Protein AF-A0A376NSW6-F1 (afdb_monomer_lite)

Foldseek 3Di:
DVVVVVVVVVVVVVVVCVVVVDPPPPPCPPQPPVVLLVVLLVLVLVLCVLVVVDDPVDSPPVSVVVSVVCVVVSDDPVVSVVSVVVSVVSVVVSVVVVVD

pLDDT: mean 82.24, std 13.42, range [45.47, 95.62]

Sequence (100 aa):
MAVQVIAYEVRMAWLATQENGEQVEHEETPYPLVDDLERFYGHLEQTLLATGFIRENHPGQVMNKLRRLFTRARPESQELNILRGILASIEQQNKGNKAE

Secondary structure (DSSP, 8-state):
-HHHHHHHHHHHHHHHHHHH-------------HHHHHHHHHHHHHHHHHTTSS-TTSHHHHHHHHHHHHHHH---HHHHHHHHHHHHHHHHHHHHHT--

Structure (mmCIF, N/CA/C/O backbone):
data_AF-A0A376NSW6-F1
#
_entry.id   AF-A0A376NSW6-F1
#
loop_
_atom_site.group_PDB
_atom_site.id
_atom_site.type_symbol
_atom_site.label_atom_id
_atom_site.label_alt_id
_atom_site.label_comp_id
_atom_site.label_asym_id
_atom_site.label_entity_id
_atom_site.label_seq_id
_atom_site.pdbx_PDB_ins_code
_atom_site.Cartn_x
_atom_site.Cartn_y
_atom_site.Cartn_z
_atom_site.occupancy
_atom_site.B_iso_or_equiv
_atom_site.auth_seq_id
_atom_site.auth_comp_id
_atom_site.auth_asym_id
_atom_site.auth_atom_id
_atom_site.pdbx_PDB_model_num
ATOM 1 N N . MET A 1 1 ? -1.368 5.781 -31.587 1.00 74.62 1 MET A N 1
ATOM 2 C CA . MET A 1 1 ? -0.241 6.736 -31.699 1.00 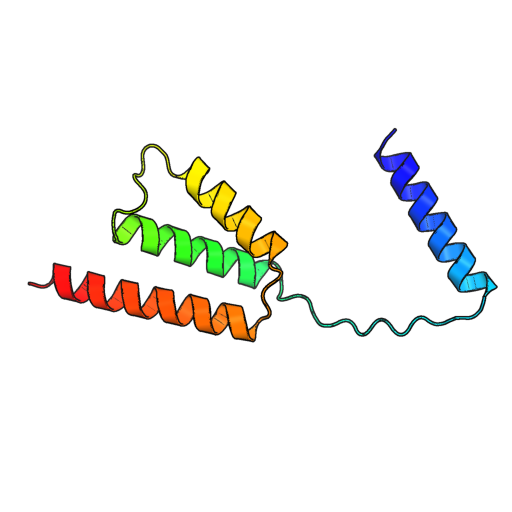74.62 1 MET A CA 1
ATOM 3 C C . MET A 1 1 ? 0.698 6.685 -30.493 1.00 74.62 1 MET A C 1
ATOM 5 O O . MET A 1 1 ? 1.865 6.415 -30.716 1.00 74.62 1 MET A O 1
ATOM 9 N N . ALA A 1 2 ? 0.233 6.838 -29.241 1.00 89.25 2 ALA A N 1
ATOM 10 C CA . ALA A 1 2 ? 1.112 6.825 -28.052 1.00 89.25 2 ALA A CA 1
ATOM 11 C C . ALA A 1 2 ? 2.023 5.582 -27.935 1.00 89.25 2 ALA A C 1
ATOM 13 O O . ALA A 1 2 ? 3.215 5.715 -27.688 1.00 89.25 2 ALA A O 1
ATOM 14 N N . VAL A 1 3 ? 1.485 4.385 -28.199 1.00 92.31 3 VAL A N 1
ATOM 15 C CA . VAL A 1 3 ? 2.257 3.127 -28.157 1.00 92.31 3 VAL A CA 1
ATOM 16 C C . VAL A 1 3 ? 3.395 3.110 -29.184 1.00 92.31 3 VAL A C 1
ATOM 18 O O . VAL A 1 3 ? 4.498 2.691 -28.863 1.00 92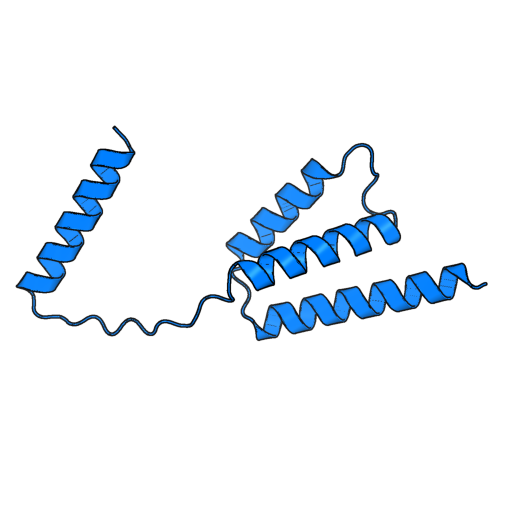.31 3 VAL A O 1
ATOM 21 N N . GLN A 1 4 ? 3.149 3.598 -30.404 1.00 93.62 4 GLN A N 1
ATOM 22 C CA . GLN A 1 4 ? 4.149 3.617 -31.477 1.00 93.62 4 GLN A CA 1
ATOM 23 C C . GLN A 1 4 ? 5.291 4.588 -31.169 1.00 93.62 4 GLN A C 1
ATOM 25 O O . GLN A 1 4 ? 6.443 4.261 -31.426 1.00 93.62 4 GLN A O 1
ATOM 30 N N . VAL A 1 5 ? 4.972 5.755 -30.601 1.00 94.81 5 VAL A N 1
ATOM 31 C CA . VAL A 1 5 ? 5.981 6.741 -30.189 1.00 94.81 5 VAL A CA 1
ATOM 32 C C . VAL A 1 5 ? 6.866 6.151 -29.094 1.00 94.81 5 VAL A C 1
ATOM 34 O O . VAL A 1 5 ? 8.081 6.151 -29.239 1.00 94.81 5 VAL A O 1
ATOM 37 N N . ILE A 1 6 ? 6.271 5.548 -28.059 1.00 92.88 6 ILE A N 1
ATOM 38 C CA . ILE A 1 6 ? 7.042 4.900 -26.987 1.00 92.88 6 ILE A CA 1
ATOM 39 C C . ILE A 1 6 ? 7.908 3.759 -27.543 1.00 92.88 6 ILE A C 1
ATOM 41 O O . ILE A 1 6 ? 9.089 3.681 -27.225 1.00 92.88 6 ILE A O 1
ATOM 45 N N . ALA A 1 7 ? 7.356 2.901 -28.406 1.00 94.62 7 ALA A N 1
ATOM 46 C CA . ALA A 1 7 ? 8.103 1.791 -28.998 1.00 94.62 7 ALA A CA 1
ATOM 47 C C . ALA A 1 7 ? 9.289 2.265 -29.856 1.00 94.62 7 ALA A C 1
ATOM 49 O O . ALA A 1 7 ? 10.349 1.638 -29.849 1.00 94.62 7 ALA A O 1
ATOM 50 N N . TYR A 1 8 ? 9.118 3.370 -30.584 1.00 95.62 8 TYR A N 1
ATOM 51 C CA . TYR A 1 8 ? 10.174 3.964 -31.393 1.00 95.62 8 TYR A CA 1
ATOM 52 C C . TYR A 1 8 ? 11.303 4.537 -30.528 1.00 95.62 8 TYR A C 1
ATOM 54 O O . TYR A 1 8 ? 12.458 4.185 -30.750 1.00 95.62 8 TYR A O 1
ATOM 62 N N . GLU A 1 9 ? 10.980 5.340 -29.511 1.00 93.31 9 GLU A N 1
ATOM 63 C CA . GLU A 1 9 ? 11.975 5.928 -28.599 1.00 93.31 9 GLU A CA 1
ATOM 64 C C . GLU A 1 9 ? 12.785 4.844 -27.870 1.00 93.31 9 GLU A C 1
ATOM 66 O O . GLU A 1 9 ? 14.013 4.905 -27.825 1.00 93.31 9 GLU A O 1
ATOM 71 N N . VAL A 1 10 ? 12.116 3.789 -27.381 1.00 92.00 10 VAL A N 1
ATOM 72 C CA . VAL A 1 10 ? 12.782 2.642 -26.735 1.00 92.00 10 VAL A CA 1
ATOM 73 C C . VAL A 1 10 ? 13.745 1.942 -27.698 1.00 92.00 10 VAL A C 1
ATOM 75 O O . VAL A 1 10 ? 14.870 1.616 -27.323 1.00 92.00 10 VAL A O 1
ATOM 78 N N . ARG A 1 11 ? 13.334 1.728 -28.955 1.00 92.50 11 ARG A N 1
ATOM 79 C CA . ARG A 1 11 ? 14.189 1.110 -29.977 1.00 92.50 11 ARG A CA 1
ATOM 80 C C . ARG A 1 11 ? 15.406 1.975 -30.300 1.00 92.50 11 ARG A C 1
ATOM 82 O O . ARG A 1 11 ? 16.500 1.436 -30.433 1.00 92.50 11 ARG A O 1
ATOM 89 N N . MET A 1 12 ? 15.220 3.283 -30.454 1.00 92.69 12 MET A N 1
ATOM 90 C CA . MET A 1 12 ? 16.314 4.205 -30.768 1.00 92.69 12 MET A CA 1
ATOM 91 C C . MET A 1 12 ? 17.329 4.282 -29.625 1.00 92.69 12 MET A C 1
ATOM 93 O O . MET A 1 12 ? 18.528 4.230 -29.888 1.00 92.69 12 MET A O 1
ATOM 97 N N . ALA A 1 13 ? 16.865 4.310 -28.370 1.00 87.94 13 ALA A N 1
ATOM 98 C CA . ALA A 1 13 ? 17.736 4.247 -27.197 1.00 87.94 13 ALA A CA 1
ATOM 99 C C . ALA A 1 13 ? 18.562 2.950 -27.167 1.00 87.94 13 ALA A C 1
ATOM 101 O O . ALA A 1 13 ? 19.774 3.000 -26.983 1.00 87.94 13 ALA A O 1
ATOM 102 N N . TRP A 1 14 ? 17.930 1.800 -27.430 1.00 87.06 14 TRP A N 1
ATOM 103 C CA . TRP A 1 14 ? 18.623 0.508 -27.481 1.00 87.06 14 TRP A CA 1
ATOM 104 C C . TRP A 1 14 ? 19.694 0.442 -28.581 1.00 87.06 14 TRP A C 1
ATOM 106 O O . TRP A 1 14 ? 20.783 -0.083 -28.355 1.00 87.06 14 TRP A O 1
ATOM 116 N N . LEU A 1 15 ? 19.409 0.991 -29.768 1.00 89.50 15 LEU A N 1
ATOM 117 C CA . LEU A 1 15 ? 20.386 1.060 -30.860 1.00 89.50 15 LEU A CA 1
ATOM 118 C C . LEU A 1 15 ? 21.589 1.941 -30.493 1.00 89.50 15 LEU A C 1
ATOM 120 O O . LEU A 1 15 ? 22.720 1.544 -30.758 1.00 89.50 15 LEU A O 1
ATOM 124 N N . ALA A 1 16 ? 21.363 3.076 -29.826 1.00 87.00 16 ALA A N 1
ATOM 125 C CA . ALA A 1 16 ? 22.435 3.967 -29.381 1.00 87.00 16 ALA A CA 1
ATOM 126 C C . ALA A 1 16 ? 23.374 3.298 -28.357 1.00 87.00 16 ALA A C 1
ATOM 128 O O . ALA A 1 16 ? 24.590 3.472 -28.428 1.00 87.00 16 ALA A O 1
ATOM 129 N N . THR A 1 17 ? 22.835 2.482 -27.441 1.00 81.94 17 THR A N 1
ATOM 130 C CA . THR A 1 17 ? 23.645 1.697 -26.489 1.00 81.94 17 THR A CA 1
ATOM 131 C C . THR A 1 17 ? 24.520 0.659 -27.200 1.00 81.94 17 THR A C 1
ATOM 133 O O . THR A 1 17 ? 25.658 0.431 -26.797 1.00 81.94 17 THR A O 1
ATOM 136 N N . GLN A 1 18 ? 24.023 0.052 -28.286 1.00 80.88 18 GLN A N 1
ATOM 137 C CA . GLN A 1 18 ? 24.798 -0.909 -29.080 1.00 80.88 18 GLN A CA 1
ATOM 138 C C . GLN A 1 18 ? 25.911 -0.253 -29.909 1.00 80.88 18 GLN A C 1
ATOM 140 O O . GLN A 1 18 ? 26.975 -0.849 -30.059 1.00 80.88 18 GLN A O 1
ATOM 145 N N . GLU A 1 19 ? 25.694 0.956 -30.434 1.00 77.69 19 GLU A N 1
ATOM 146 C CA . GLU A 1 19 ? 26.709 1.685 -31.210 1.00 77.69 19 GLU A CA 1
ATOM 147 C C . GLU A 1 19 ? 27.846 2.239 -30.338 1.00 77.69 19 GLU A C 1
ATOM 149 O O . GLU A 1 19 ? 29.000 2.227 -30.766 1.00 77.69 19 GLU A O 1
ATOM 154 N N . ASN A 1 20 ? 27.552 2.668 -29.106 1.00 72.81 20 ASN A N 1
ATOM 155 C CA . ASN A 1 20 ? 28.555 3.234 -28.196 1.00 72.81 20 ASN A CA 1
ATOM 156 C C . ASN A 1 20 ? 29.362 2.186 -27.409 1.00 72.81 20 ASN A C 1
ATOM 158 O O . ASN A 1 20 ? 30.326 2.548 -26.739 1.00 72.81 20 ASN A O 1
ATOM 162 N N . GLY A 1 21 ? 28.996 0.898 -27.461 1.00 64.38 21 GLY A N 1
ATOM 163 C CA . GLY A 1 21 ? 29.697 -0.170 -26.731 1.00 64.38 21 GLY A CA 1
ATOM 164 C C . GLY A 1 21 ? 29.619 -0.063 -25.200 1.00 64.38 21 GLY A C 1
ATOM 165 O O . GLY A 1 21 ? 30.275 -0.832 -24.498 1.00 64.38 21 GLY A O 1
ATOM 166 N N . GLU A 1 22 ? 28.822 0.867 -24.672 1.00 60.78 22 GLU A N 1
ATOM 167 C CA . GLU A 1 22 ? 28.590 1.046 -23.242 1.00 60.78 22 GLU A CA 1
ATOM 168 C C . GLU A 1 22 ? 27.609 -0.026 -22.760 1.00 60.78 22 GLU A C 1
ATOM 170 O O . GLU A 1 22 ? 26.390 0.106 -22.876 1.00 60.78 22 GLU A O 1
ATOM 175 N N . GLN A 1 23 ? 28.141 -1.115 -22.206 1.00 58.38 23 GLN A N 1
ATOM 176 C CA . GLN A 1 23 ? 27.344 -2.002 -21.367 1.00 58.38 23 GLN A CA 1
ATOM 177 C C . GLN A 1 23 ? 27.009 -1.237 -20.087 1.00 58.38 23 GLN A C 1
ATOM 179 O O . GLN A 1 23 ? 27.818 -1.158 -19.167 1.00 58.38 23 GLN A O 1
ATOM 184 N N . VAL A 1 24 ? 25.828 -0.622 -20.050 1.00 59.97 24 VAL A N 1
ATOM 185 C CA . VAL A 1 24 ? 25.286 -0.065 -18.812 1.00 59.97 24 VAL A CA 1
ATOM 186 C C . VAL A 1 24 ? 25.038 -1.254 -17.886 1.00 59.97 24 VAL A C 1
ATOM 188 O O . VAL A 1 24 ? 24.082 -2.005 -18.083 1.00 59.97 24 VAL A O 1
ATOM 191 N N . GLU A 1 25 ? 25.925 -1.467 -16.913 1.00 54.25 25 GLU A N 1
ATOM 192 C CA . GLU A 1 25 ? 25.656 -2.345 -15.776 1.00 54.25 25 GLU A CA 1
ATOM 193 C C . GLU A 1 25 ? 24.479 -1.735 -15.015 1.00 54.25 25 GLU A C 1
ATOM 195 O O . GLU A 1 25 ? 24.619 -0.854 -14.169 1.00 54.25 25 GLU A O 1
ATOM 200 N N . HIS A 1 26 ? 23.274 -2.158 -15.381 1.00 57.06 26 HIS A N 1
ATOM 201 C CA . HIS A 1 26 ? 22.115 -1.942 -14.549 1.00 57.06 26 HIS A CA 1
ATOM 202 C C . HIS A 1 26 ? 22.330 -2.798 -13.303 1.00 57.06 26 HIS A C 1
ATOM 204 O O . HIS A 1 26 ? 22.163 -4.016 -13.352 1.00 57.06 26 HIS A O 1
ATOM 210 N N . GLU A 1 27 ? 22.694 -2.171 -12.183 1.00 49.97 27 GLU A N 1
ATOM 211 C CA . GLU A 1 27 ? 22.362 -2.735 -10.880 1.00 49.97 27 GLU A CA 1
ATOM 212 C C . GLU A 1 27 ? 20.838 -2.872 -10.856 1.00 49.97 27 GLU A C 1
ATOM 214 O O . GLU A 1 27 ? 20.096 -1.932 -10.553 1.00 49.97 27 GLU A O 1
ATOM 219 N N . GLU A 1 28 ? 20.359 -4.049 -11.258 1.00 49.62 28 GLU A N 1
ATOM 220 C CA . GLU A 1 28 ? 19.011 -4.511 -10.989 1.00 49.62 28 GLU A CA 1
ATOM 221 C C . GLU A 1 28 ? 18.907 -4.647 -9.474 1.00 49.62 28 GLU A C 1
ATOM 223 O O . GLU A 1 28 ? 19.007 -5.733 -8.913 1.00 49.62 28 GLU A O 1
ATOM 228 N N . THR A 1 29 ? 18.741 -3.523 -8.779 1.00 51.91 29 THR A N 1
ATOM 229 C CA . THR A 1 29 ? 18.122 -3.550 -7.463 1.00 51.91 29 THR A CA 1
ATOM 230 C C . THR A 1 29 ? 16.765 -4.202 -7.698 1.00 51.91 29 THR A C 1
ATOM 232 O O . THR A 1 29 ? 15.949 -3.643 -8.441 1.00 51.91 29 THR A O 1
ATOM 235 N N . PRO A 1 30 ? 16.531 -5.425 -7.185 1.00 53.09 30 PRO A N 1
ATOM 236 C CA . PRO A 1 30 ? 15.284 -6.111 -7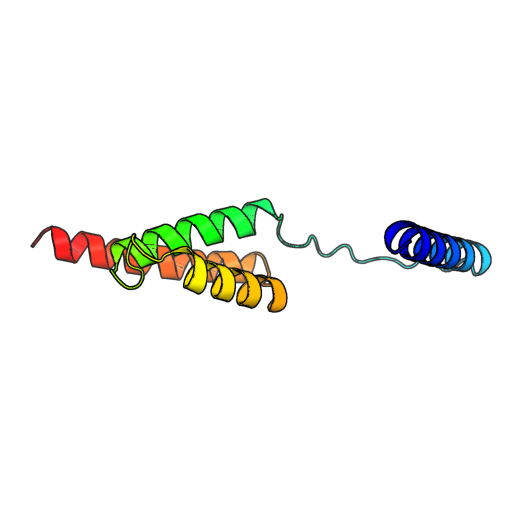.440 1.00 53.09 30 PRO A CA 1
ATOM 237 C C . PRO A 1 30 ? 14.203 -5.253 -6.803 1.00 53.09 30 PRO A C 1
ATOM 239 O O . PRO A 1 30 ? 14.099 -5.168 -5.578 1.00 53.09 30 PRO A O 1
ATOM 242 N N . TYR A 1 31 ? 13.452 -4.544 -7.646 1.00 54.41 31 TYR A N 1
ATOM 243 C CA . TYR A 1 31 ? 12.336 -3.741 -7.188 1.00 54.41 31 TYR A CA 1
ATOM 244 C C . TYR A 1 31 ? 11.426 -4.694 -6.415 1.00 54.41 31 TYR A C 1
ATOM 246 O O . TYR A 1 31 ? 11.096 -5.748 -6.974 1.00 54.41 31 TYR A O 1
ATOM 254 N N . PRO A 1 32 ? 11.079 -4.393 -5.148 1.00 56.59 32 PRO A N 1
ATOM 255 C CA . PRO A 1 32 ? 10.314 -5.299 -4.309 1.00 56.59 32 PRO A CA 1
ATOM 256 C C . PRO A 1 32 ? 9.127 -5.798 -5.113 1.00 56.59 32 PRO A C 1
ATOM 258 O O . PRO A 1 32 ? 8.331 -5.001 -5.622 1.00 56.59 32 PRO A O 1
ATOM 261 N N . LEU A 1 33 ? 9.135 -7.117 -5.317 1.00 67.19 33 LEU A N 1
ATOM 262 C CA . LEU A 1 33 ? 8.298 -7.850 -6.252 1.00 67.19 33 LEU A CA 1
ATOM 263 C C . LEU A 1 33 ? 6.883 -7.274 -6.176 1.00 67.19 33 LEU A C 1
ATOM 265 O O . LEU A 1 33 ? 6.356 -7.113 -5.080 1.00 67.19 33 LEU A O 1
ATOM 269 N N . VAL A 1 34 ? 6.271 -6.925 -7.306 1.00 74.44 34 VAL A N 1
ATOM 270 C CA . VAL A 1 34 ? 4.930 -6.303 -7.358 1.00 74.44 34 VAL A CA 1
ATOM 271 C C . VAL A 1 34 ? 3.920 -7.020 -6.440 1.00 74.44 34 VAL A C 1
ATOM 273 O O . VAL A 1 34 ? 3.081 -6.381 -5.803 1.00 74.44 34 VAL A O 1
ATOM 276 N N . ASP A 1 35 ? 4.083 -8.333 -6.284 1.00 81.19 35 ASP A N 1
ATOM 277 C CA . ASP A 1 35 ? 3.334 -9.196 -5.372 1.00 81.19 35 ASP A CA 1
ATOM 278 C C . ASP A 1 35 ? 3.435 -8.795 -3.890 1.00 81.19 35 ASP A C 1
ATOM 280 O O . ASP A 1 35 ? 2.442 -8.849 -3.163 1.00 81.19 35 ASP A O 1
ATOM 284 N N . ASP A 1 36 ? 4.609 -8.382 -3.412 1.00 84.56 36 ASP A N 1
ATOM 285 C CA . ASP A 1 36 ? 4.810 -7.939 -2.034 1.00 84.56 36 ASP A CA 1
ATOM 286 C C . ASP A 1 36 ? 4.090 -6.621 -1.744 1.00 84.56 36 ASP A C 1
ATOM 288 O O . ASP A 1 36 ? 3.501 -6.457 -0.665 1.00 84.56 36 ASP A O 1
ATOM 292 N N . LEU A 1 37 ? 4.087 -5.704 -2.710 1.00 87.50 37 LEU A N 1
ATOM 293 C CA . LEU A 1 37 ? 3.311 -4.471 -2.627 1.00 87.50 37 LEU A CA 1
ATOM 294 C C . LEU A 1 37 ? 1.809 -4.763 -2.609 1.00 87.50 37 LEU A C 1
ATOM 296 O O . LEU A 1 37 ? 1.099 -4.223 -1.762 1.00 87.50 37 LEU A O 1
ATOM 300 N N . GLU A 1 38 ? 1.322 -5.661 -3.468 1.00 88.19 38 GLU A N 1
ATOM 301 C CA . GLU A 1 38 ? -0.093 -6.054 -3.469 1.00 88.19 38 GLU A CA 1
ATOM 302 C C . GLU A 1 38 ? -0.514 -6.723 -2.155 1.00 88.19 38 GLU A C 1
ATOM 304 O O . GLU A 1 38 ? -1.546 -6.366 -1.579 1.00 88.19 38 GLU A O 1
ATOM 309 N N . ARG A 1 39 ? 0.316 -7.620 -1.607 1.00 90.12 39 ARG A N 1
ATOM 310 C CA . ARG A 1 39 ? 0.082 -8.219 -0.280 1.00 90.12 39 ARG A CA 1
ATOM 311 C C . ARG A 1 39 ? 0.025 -7.165 0.820 1.00 90.12 39 ARG A C 1
ATOM 313 O O . ARG A 1 39 ? -0.829 -7.241 1.703 1.00 90.12 39 ARG A O 1
ATOM 320 N N . PHE A 1 40 ? 0.921 -6.179 0.774 1.00 92.88 40 PHE A N 1
ATOM 321 C CA . PHE A 1 40 ? 0.898 -5.057 1.706 1.00 92.88 40 PHE A CA 1
ATOM 322 C C . PHE A 1 40 ? -0.398 -4.245 1.583 1.00 92.88 40 PHE A C 1
ATOM 324 O O . PHE A 1 40 ? -1.018 -3.953 2.604 1.00 92.88 40 PHE A O 1
ATOM 331 N N . TYR A 1 41 ? -0.849 -3.929 0.366 1.00 92.25 41 TYR A N 1
ATOM 332 C CA . TYR A 1 41 ? -2.098 -3.193 0.164 1.00 92.25 41 TYR A CA 1
ATOM 333 C C . TYR A 1 41 ? -3.324 -3.956 0.667 1.00 92.25 41 TYR A C 1
ATOM 335 O O . TYR A 1 41 ? -4.201 -3.335 1.266 1.00 92.25 41 TYR A O 1
ATOM 343 N N . GLY A 1 42 ? -3.365 -5.278 0.483 1.00 92.19 42 GLY A N 1
ATOM 344 C CA . GLY A 1 42 ? -4.429 -6.120 1.032 1.00 92.19 42 GLY A CA 1
ATOM 345 C C . GLY A 1 42 ? -4.470 -6.092 2.562 1.00 92.19 42 GLY A C 1
ATOM 346 O O . GLY A 1 42 ? -5.531 -5.878 3.146 1.00 92.19 42 GLY A O 1
ATOM 347 N N . HIS A 1 43 ? -3.314 -6.234 3.220 1.00 94.00 43 HIS A N 1
ATOM 348 C CA . HIS A 1 43 ? -3.232 -6.145 4.682 1.00 94.00 43 HIS A CA 1
ATOM 349 C C . HIS A 1 43 ? -3.635 -4.749 5.181 1.00 94.00 43 HIS A C 1
ATOM 351 O O . HIS A 1 43 ? -4.447 -4.626 6.092 1.00 94.00 43 HIS A O 1
ATOM 357 N N . LEU A 1 44 ? -3.137 -3.689 4.539 1.00 93.81 44 LEU A N 1
ATOM 358 C CA . LEU A 1 44 ? -3.471 -2.307 4.878 1.00 93.81 44 LEU A CA 1
ATOM 359 C C . LEU A 1 44 ? -4.982 -2.054 4.815 1.00 93.81 44 LEU A C 1
ATOM 361 O O . LEU A 1 44 ? -5.544 -1.469 5.737 1.00 93.81 44 LEU A O 1
ATOM 365 N N . GLU A 1 45 ? -5.644 -2.508 3.753 1.00 91.81 45 GLU A N 1
ATOM 366 C CA . GLU A 1 45 ? -7.092 -2.365 3.597 1.00 91.81 45 GLU A CA 1
ATOM 367 C C . GLU A 1 45 ? -7.859 -3.070 4.719 1.00 91.81 45 GLU A C 1
ATOM 369 O O . GLU A 1 45 ? -8.719 -2.459 5.355 1.00 91.81 45 GLU A O 1
ATOM 374 N N . GLN A 1 46 ? -7.499 -4.320 5.022 1.00 90.94 46 GLN A N 1
ATOM 375 C CA . GLN A 1 46 ? -8.117 -5.093 6.101 1.00 90.94 46 GLN A CA 1
ATOM 376 C C . GLN A 1 46 ? -7.953 -4.407 7.462 1.00 90.94 46 GLN A C 1
ATOM 378 O O . GLN A 1 46 ? -8.928 -4.270 8.202 1.00 90.94 46 GLN A O 1
ATOM 383 N N . THR A 1 47 ? -6.755 -3.911 7.783 1.00 92.62 47 THR A N 1
ATOM 384 C CA . THR A 1 47 ? -6.493 -3.212 9.049 1.00 92.62 47 THR A CA 1
ATOM 385 C C . THR A 1 47 ? -7.269 -1.895 9.142 1.00 92.62 47 THR A C 1
ATOM 387 O O . THR A 1 47 ? -7.822 -1.564 10.195 1.00 92.62 47 THR A O 1
ATOM 390 N N . LEU A 1 48 ? -7.367 -1.134 8.049 1.00 90.94 48 LEU A N 1
ATOM 391 C CA . LEU A 1 48 ? -8.110 0.130 8.027 1.00 90.94 48 LEU A CA 1
ATOM 392 C C . LEU A 1 48 ? -9.631 -0.067 8.103 1.00 90.94 48 LEU A C 1
ATOM 394 O O . LEU A 1 48 ? -10.321 0.764 8.697 1.00 90.94 48 LEU A O 1
ATOM 398 N N . LEU A 1 49 ? -10.152 -1.165 7.551 1.00 88.50 49 LEU A N 1
ATOM 399 C CA . LEU A 1 49 ? -11.542 -1.579 7.749 1.00 88.50 49 LEU A CA 1
ATOM 400 C C . LEU A 1 49 ? -11.777 -2.018 9.198 1.00 88.50 49 LEU A C 1
ATOM 402 O O . LEU A 1 49 ? -12.723 -1.566 9.837 1.00 88.50 49 LEU A O 1
ATOM 406 N N . ALA A 1 50 ? -10.881 -2.839 9.753 1.00 88.62 50 ALA A N 1
ATOM 407 C CA . ALA A 1 50 ? -11.006 -3.349 11.114 1.00 88.62 50 ALA A CA 1
ATOM 408 C C . ALA A 1 50 ? -10.963 -2.239 12.175 1.00 88.62 50 ALA A C 1
ATOM 410 O O . ALA A 1 50 ? -11.657 -2.333 13.186 1.00 88.62 50 ALA A O 1
ATOM 411 N N . THR A 1 51 ? -10.155 -1.197 11.963 1.00 89.56 51 THR A N 1
ATOM 412 C CA . THR A 1 51 ? -10.079 -0.021 12.851 1.00 89.56 51 THR A CA 1
ATOM 413 C C . THR A 1 51 ? -11.229 0.971 12.642 1.00 89.56 51 THR A C 1
ATOM 415 O O . THR A 1 51 ? -11.365 1.917 13.412 1.00 89.56 51 THR A O 1
ATOM 418 N N . GLY A 1 52 ? -12.062 0.779 11.612 1.00 86.38 52 GLY A N 1
ATOM 419 C CA . GLY A 1 52 ? -13.161 1.683 11.267 1.00 86.38 52 GLY A CA 1
ATOM 420 C C . GLY A 1 52 ? -12.721 2.996 10.609 1.00 86.38 52 GLY A C 1
ATOM 421 O O . GLY A 1 52 ? -13.545 3.897 10.442 1.00 86.38 52 GLY A O 1
ATOM 422 N N . PHE A 1 53 ? -11.445 3.123 10.219 1.00 87.31 53 PHE A N 1
ATOM 423 C CA . PHE A 1 53 ? -10.937 4.299 9.507 1.00 87.31 53 PHE A CA 1
ATOM 424 C C . PHE A 1 53 ? -11.569 4.430 8.115 1.00 87.31 53 PHE A C 1
ATOM 426 O O . PHE A 1 53 ? -11.941 5.526 7.690 1.00 87.31 53 PHE A O 1
ATOM 433 N N . ILE A 1 54 ? -11.722 3.305 7.412 1.00 86.25 54 ILE A N 1
ATOM 434 C CA . ILE A 1 54 ? -12.445 3.232 6.140 1.00 86.25 54 ILE A CA 1
ATOM 435 C C . ILE A 1 54 ? -13.830 2.640 6.399 1.00 86.25 54 ILE A C 1
ATOM 437 O O . ILE A 1 54 ? -13.975 1.645 7.103 1.00 86.25 54 ILE A O 1
ATOM 441 N N . ARG A 1 55 ? -14.859 3.244 5.798 1.00 79.50 55 ARG A N 1
ATOM 442 C CA . ARG A 1 55 ? -16.221 2.693 5.774 1.00 79.50 55 ARG A CA 1
ATOM 443 C C . ARG A 1 55 ? -16.420 1.884 4.493 1.00 79.50 55 ARG A C 1
ATOM 445 O O . ARG A 1 55 ? -16.079 2.375 3.417 1.00 79.50 55 ARG A O 1
ATOM 452 N N . GLU A 1 56 ? -17.054 0.717 4.598 1.00 69.56 56 GLU A N 1
ATOM 453 C CA . GLU A 1 56 ? -17.356 -0.192 3.471 1.00 69.56 56 GLU A CA 1
ATOM 454 C C . GLU A 1 56 ? -18.114 0.472 2.313 1.00 69.56 56 GLU A C 1
ATOM 456 O O . GLU A 1 56 ? -17.983 0.058 1.166 1.00 69.56 56 GLU A O 1
ATOM 461 N N . ASN A 1 57 ? -18.853 1.550 2.581 1.00 68.06 57 ASN A N 1
ATOM 462 C CA . ASN A 1 57 ? -19.604 2.258 1.545 1.00 68.06 57 ASN A CA 1
ATOM 463 C C . ASN A 1 57 ? -18.718 3.121 0.620 1.00 68.06 57 ASN A C 1
ATOM 465 O O . ASN A 1 57 ? -19.180 3.508 -0.448 1.00 68.06 57 ASN A O 1
ATOM 469 N N . HIS A 1 58 ? -17.477 3.462 1.009 1.00 65.69 58 HIS A N 1
ATOM 470 C CA . HIS A 1 58 ? -16.570 4.315 0.211 1.00 65.69 58 HIS A CA 1
ATOM 471 C C . HIS A 1 58 ? -15.068 3.920 0.281 1.00 65.69 58 HIS A C 1
ATOM 473 O O . HIS A 1 58 ? -14.214 4.794 0.467 1.00 65.69 58 HIS A O 1
ATOM 479 N N . PRO A 1 59 ? -14.683 2.642 0.101 1.00 63.94 59 PRO A N 1
ATOM 480 C CA . PRO A 1 59 ? -13.300 2.192 0.293 1.00 63.94 59 PRO A CA 1
ATOM 481 C C . PRO A 1 59 ? -12.334 2.697 -0.789 1.00 63.94 59 PRO A C 1
ATOM 483 O O . PRO A 1 59 ? -11.164 2.984 -0.519 1.00 63.94 59 PRO A O 1
ATOM 486 N N . GLY A 1 60 ? -12.828 2.883 -2.017 1.00 71.38 60 GLY A N 1
ATOM 487 C CA . GLY A 1 60 ? -11.972 3.103 -3.183 1.00 71.38 60 GLY A CA 1
ATOM 488 C C . GLY A 1 60 ? -11.160 4.402 -3.156 1.00 71.38 60 GLY A C 1
ATOM 489 O O . GLY A 1 60 ? -10.027 4.425 -3.628 1.00 71.38 60 GLY A O 1
ATOM 490 N N . GLN A 1 61 ? -11.681 5.503 -2.601 1.00 83.12 61 GLN A N 1
ATOM 491 C CA . GLN A 1 61 ? -10.978 6.793 -2.694 1.00 83.12 61 GLN A CA 1
ATOM 492 C C . GLN A 1 61 ? -9.724 6.859 -1.819 1.00 83.12 61 GLN A C 1
ATOM 494 O O . GLN A 1 61 ? -8.702 7.398 -2.251 1.00 83.12 61 GLN A O 1
ATOM 499 N N . VAL A 1 62 ? -9.794 6.314 -0.604 1.00 87.81 62 VAL A N 1
ATOM 500 C CA . VAL A 1 62 ? -8.670 6.319 0.339 1.00 87.81 62 VAL A CA 1
ATOM 501 C C . VAL A 1 62 ? -7.604 5.335 -0.133 1.00 87.81 62 VAL A C 1
ATOM 503 O O . VAL A 1 62 ? -6.447 5.730 -0.291 1.00 87.81 62 VAL A O 1
ATOM 506 N N . MET A 1 63 ? -7.995 4.105 -0.485 1.00 90.56 63 MET A N 1
ATOM 507 C CA . MET A 1 63 ? -7.056 3.097 -0.985 1.00 90.56 63 MET A CA 1
ATOM 508 C C . MET A 1 63 ? -6.360 3.534 -2.276 1.00 90.56 63 MET A C 1
ATOM 510 O O . MET A 1 63 ? -5.149 3.369 -2.400 1.00 90.56 63 MET A O 1
ATOM 514 N N . ASN A 1 64 ? -7.059 4.204 -3.197 1.00 90.56 64 ASN A N 1
ATOM 515 C CA . ASN A 1 64 ? -6.437 4.739 -4.413 1.00 90.56 64 ASN A CA 1
ATOM 516 C C . ASN A 1 64 ? -5.417 5.857 -4.140 1.00 90.56 64 ASN A C 1
ATOM 518 O O . ASN A 1 64 ? -4.493 6.059 -4.933 1.00 90.56 64 ASN A O 1
ATOM 522 N N . LYS A 1 65 ? -5.582 6.631 -3.061 1.00 91.25 65 LYS A N 1
ATOM 523 C CA . LYS A 1 65 ? -4.596 7.643 -2.648 1.00 91.25 65 LYS A CA 1
ATOM 524 C C . LYS A 1 65 ? -3.391 6.991 -1.976 1.00 91.25 65 LYS A C 1
ATOM 526 O O . LYS A 1 65 ? -2.266 7.359 -2.297 1.00 91.25 65 LYS A O 1
ATOM 531 N N . LEU A 1 66 ? -3.622 6.003 -1.112 1.00 91.88 66 LEU A N 1
ATOM 532 C CA . LEU A 1 66 ? -2.561 5.258 -0.431 1.00 91.88 66 LEU A CA 1
ATOM 533 C C . LEU A 1 66 ? -1.711 4.456 -1.420 1.00 91.88 66 LEU A C 1
ATOM 535 O O . LEU A 1 66 ? -0.490 4.577 -1.396 1.00 91.88 66 LEU A O 1
ATOM 539 N N . ARG A 1 67 ? -2.335 3.735 -2.362 1.00 91.44 67 ARG A N 1
ATOM 540 C CA . ARG A 1 67 ? -1.622 3.037 -3.445 1.00 91.44 67 ARG A CA 1
ATOM 541 C C . ARG A 1 67 ? -0.715 4.003 -4.205 1.00 91.44 67 ARG A C 1
ATOM 543 O O . ARG A 1 67 ? 0.488 3.791 -4.258 1.00 91.44 67 ARG A O 1
ATOM 550 N N . ARG A 1 68 ? -1.251 5.143 -4.661 1.00 90.69 68 ARG A N 1
ATOM 551 C CA . ARG A 1 68 ? -0.453 6.187 -5.333 1.00 90.69 68 ARG A CA 1
ATOM 552 C C . ARG A 1 68 ? 0.693 6.733 -4.479 1.00 90.69 68 ARG A C 1
ATOM 554 O O . ARG A 1 68 ? 1.768 6.980 -5.019 1.00 90.69 68 ARG A O 1
ATOM 561 N N . LEU A 1 69 ? 0.477 6.931 -3.179 1.00 92.31 69 LEU A N 1
ATOM 562 C CA . LEU A 1 69 ? 1.514 7.398 -2.259 1.00 92.31 69 LEU A CA 1
ATOM 563 C C . LEU A 1 69 ? 2.681 6.407 -2.193 1.00 92.31 69 LEU A C 1
ATOM 565 O O . LEU A 1 69 ? 3.819 6.808 -2.419 1.00 92.31 69 LEU A O 1
ATOM 569 N N . PHE A 1 70 ? 2.396 5.128 -1.940 1.00 90.06 70 PHE A N 1
ATOM 570 C CA . PHE A 1 70 ? 3.428 4.102 -1.788 1.00 90.06 70 PHE A CA 1
ATOM 571 C C . PHE A 1 70 ? 4.090 3.728 -3.119 1.00 90.06 70 PHE A C 1
ATOM 573 O O . PHE A 1 70 ? 5.301 3.559 -3.158 1.00 90.06 70 PHE A O 1
ATOM 580 N N . THR A 1 71 ? 3.352 3.697 -4.235 1.00 86.94 71 THR A N 1
ATOM 581 C CA . THR A 1 71 ? 3.958 3.505 -5.565 1.00 86.94 71 THR A CA 1
ATOM 582 C C . THR A 1 71 ? 4.937 4.631 -5.907 1.00 86.94 71 THR A C 1
ATOM 584 O O . THR A 1 71 ? 5.974 4.382 -6.515 1.00 86.94 71 THR A O 1
ATOM 587 N N . ARG A 1 72 ? 4.637 5.876 -5.507 1.00 88.38 72 ARG A N 1
ATOM 588 C CA . ARG A 1 72 ? 5.552 7.010 -5.700 1.00 88.38 72 ARG A CA 1
ATOM 589 C C . ARG A 1 72 ? 6.742 6.970 -4.743 1.00 88.38 72 ARG A C 1
ATOM 591 O O . ARG A 1 72 ? 7.828 7.361 -5.148 1.00 88.38 72 ARG A O 1
ATOM 598 N N . ALA A 1 73 ? 6.529 6.537 -3.501 1.00 88.44 73 ALA A N 1
ATOM 599 C CA . ALA A 1 73 ? 7.590 6.421 -2.504 1.00 88.44 73 ALA A CA 1
ATOM 600 C C . ALA A 1 73 ? 8.611 5.326 -2.853 1.00 88.44 73 ALA A C 1
ATOM 602 O O . ALA A 1 73 ? 9.756 5.456 -2.449 1.00 88.44 73 ALA A O 1
ATOM 603 N N . ARG A 1 74 ? 8.206 4.305 -3.630 1.00 86.12 74 ARG A N 1
ATOM 604 C CA . ARG A 1 74 ? 9.048 3.163 -4.031 1.00 86.12 74 ARG A CA 1
ATOM 605 C C . ARG A 1 74 ? 9.754 2.508 -2.830 1.00 86.12 74 ARG A C 1
ATOM 607 O O . ARG A 1 74 ? 10.978 2.420 -2.838 1.00 86.12 74 ARG A O 1
ATOM 614 N N . PRO A 1 75 ? 8.997 2.083 -1.799 1.00 85.62 75 PRO A N 1
ATOM 615 C CA . PRO A 1 75 ? 9.591 1.544 -0.589 1.00 85.62 75 PRO A CA 1
ATOM 616 C C . PRO A 1 75 ? 10.356 0.257 -0.884 1.00 85.62 75 PRO A C 1
ATOM 618 O O . PRO A 1 75 ? 9.898 -0.566 -1.679 1.00 85.62 75 PRO A O 1
ATOM 621 N N . GLU A 1 76 ? 11.480 0.069 -0.208 1.00 86.56 76 GLU A N 1
ATOM 622 C CA . GLU A 1 76 ? 12.286 -1.144 -0.287 1.00 86.56 76 GLU A CA 1
ATOM 623 C C . GLU A 1 76 ? 11.630 -2.312 0.470 1.00 86.56 76 GLU A C 1
ATOM 625 O O . GLU A 1 76 ? 10.766 -2.134 1.335 1.00 86.56 76 GLU A O 1
ATOM 630 N N . SER A 1 77 ? 12.076 -3.542 0.197 1.00 84.69 77 SER A N 1
ATOM 631 C CA . SER A 1 77 ? 11.570 -4.750 0.867 1.00 84.69 77 SER A CA 1
ATOM 632 C C . SER A 1 77 ? 11.665 -4.661 2.396 1.00 84.69 77 SER A C 1
ATOM 634 O O . SER A 1 77 ? 10.758 -5.097 3.108 1.00 84.69 77 SER A O 1
ATOM 636 N N . GLN A 1 78 ? 12.747 -4.073 2.918 1.00 87.69 78 GLN A N 1
ATOM 637 C CA . GLN A 1 78 ? 12.934 -3.891 4.357 1.00 87.69 78 GLN A CA 1
ATOM 638 C C . GLN A 1 78 ? 11.904 -2.918 4.948 1.00 87.69 78 GLN A C 1
ATOM 640 O O . GLN A 1 78 ? 11.328 -3.192 6.002 1.00 87.69 78 GLN A O 1
ATOM 645 N N . GLU A 1 79 ? 11.615 -1.824 4.249 1.00 90.69 79 GLU A N 1
ATOM 646 C CA . GLU A 1 79 ? 10.622 -0.833 4.663 1.00 90.69 79 GLU A CA 1
ATOM 647 C C . GLU A 1 79 ? 9.206 -1.417 4.621 1.00 90.69 79 GLU A C 1
ATOM 649 O O . GLU A 1 79 ? 8.432 -1.231 5.561 1.00 90.69 79 GLU A O 1
ATOM 654 N N . LEU A 1 80 ? 8.877 -2.207 3.590 1.00 90.19 80 LEU A N 1
ATOM 655 C CA . LEU A 1 80 ? 7.600 -2.925 3.511 1.00 90.19 80 LEU A CA 1
ATOM 656 C C . LEU A 1 80 ? 7.407 -3.888 4.685 1.00 90.19 80 LEU A C 1
ATOM 658 O O . LEU A 1 80 ? 6.302 -3.985 5.222 1.00 90.19 80 LEU A O 1
ATOM 662 N N . ASN A 1 81 ? 8.465 -4.573 5.119 1.00 90.44 81 ASN A N 1
ATOM 663 C CA . ASN A 1 81 ? 8.401 -5.453 6.284 1.00 90.44 81 ASN A CA 1
ATOM 664 C C . ASN A 1 81 ? 8.134 -4.676 7.581 1.00 90.44 81 ASN A C 1
ATOM 666 O O . ASN A 1 81 ? 7.304 -5.107 8.383 1.00 90.44 81 ASN A O 1
ATOM 670 N N . ILE A 1 82 ? 8.762 -3.509 7.762 1.00 93.62 82 ILE A N 1
ATOM 671 C CA . ILE A 1 82 ? 8.488 -2.618 8.901 1.00 93.62 82 ILE A CA 1
ATOM 672 C C . ILE A 1 82 ? 7.026 -2.158 8.875 1.00 93.62 82 ILE A C 1
ATOM 674 O O . ILE A 1 82 ? 6.323 -2.271 9.880 1.00 93.62 82 ILE A O 1
ATOM 678 N N . LEU A 1 83 ? 6.535 -1.702 7.718 1.00 94.19 83 LEU A N 1
ATOM 679 C CA . LEU A 1 83 ? 5.150 -1.255 7.550 1.00 94.19 83 LEU A CA 1
ATOM 680 C C . LEU A 1 83 ? 4.144 -2.378 7.842 1.00 94.19 83 LEU A C 1
ATOM 682 O O . LEU A 1 83 ? 3.166 -2.155 8.554 1.00 94.19 83 LEU A O 1
ATOM 686 N N . ARG A 1 84 ? 4.392 -3.602 7.357 1.00 92.56 84 ARG A N 1
ATOM 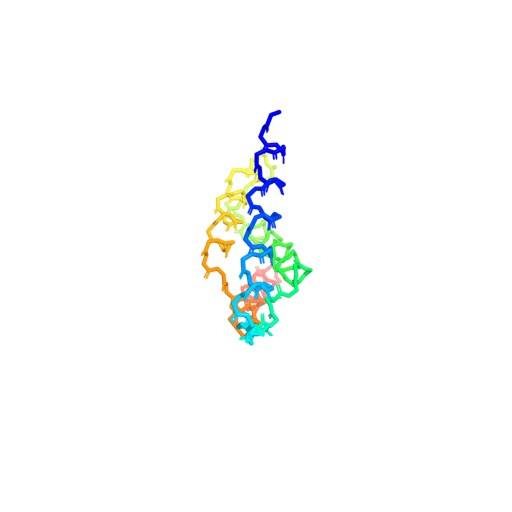687 C CA . ARG A 1 84 ? 3.567 -4.777 7.694 1.00 92.56 84 ARG A CA 1
ATOM 688 C C . ARG A 1 84 ? 3.601 -5.091 9.192 1.00 92.56 84 ARG A C 1
ATOM 690 O O . ARG A 1 84 ? 2.564 -5.447 9.744 1.00 92.56 84 ARG A O 1
ATOM 697 N N . GLY A 1 85 ? 4.753 -4.940 9.848 1.00 94.19 85 GLY A N 1
ATOM 698 C CA . GLY A 1 85 ? 4.888 -5.110 11.297 1.00 94.19 85 GLY A CA 1
ATOM 699 C C . GLY A 1 85 ? 4.047 -4.106 12.092 1.00 94.19 85 GLY A C 1
ATOM 700 O O . GLY A 1 85 ? 3.368 -4.487 13.044 1.00 94.19 85 GLY A O 1
ATOM 701 N N . ILE A 1 86 ? 4.016 -2.842 11.656 1.00 94.88 86 ILE A N 1
ATOM 702 C CA . ILE A 1 86 ? 3.139 -1.811 12.235 1.00 94.88 86 ILE A CA 1
ATOM 703 C C . ILE A 1 86 ? 1.667 -2.225 12.098 1.00 94.88 86 ILE A C 1
ATOM 705 O O . ILE A 1 86 ? 0.926 -2.172 13.079 1.00 94.88 86 ILE A O 1
ATOM 709 N N . LEU A 1 87 ? 1.246 -2.684 10.912 1.00 94.50 87 LEU A N 1
ATOM 710 C CA . LEU A 1 87 ? -0.130 -3.141 10.681 1.00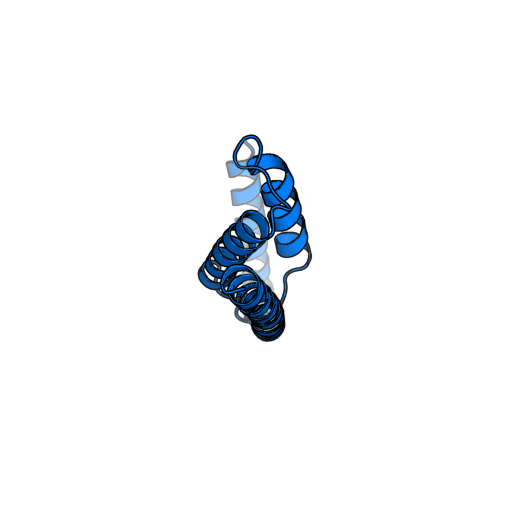 94.50 87 LEU A CA 1
ATOM 711 C C . LEU A 1 87 ? -0.513 -4.335 11.565 1.00 94.50 87 LEU A C 1
ATOM 713 O O . LEU A 1 87 ? -1.603 -4.335 12.136 1.00 94.50 87 LEU A O 1
ATOM 717 N N . ALA A 1 88 ? 0.392 -5.302 11.736 1.00 93.31 88 ALA A N 1
ATOM 718 C CA . ALA A 1 88 ? 0.171 -6.459 12.604 1.00 93.31 88 ALA A CA 1
ATOM 719 C C . ALA A 1 88 ? 0.000 -6.053 14.080 1.00 93.31 88 ALA A C 1
ATOM 721 O O . ALA A 1 88 ? -0.879 -6.571 14.767 1.00 93.31 88 ALA A O 1
ATOM 722 N N . SER A 1 89 ? 0.792 -5.088 14.559 1.00 93.12 89 SER A N 1
ATOM 723 C CA . SER A 1 89 ? 0.664 -4.546 15.920 1.00 93.12 89 SER A CA 1
ATOM 724 C C . SER A 1 89 ? -0.701 -3.881 16.148 1.00 93.12 89 SER A C 1
ATOM 726 O O . SER A 1 89 ? -1.369 -4.145 17.151 1.00 93.12 89 SER A O 1
ATOM 728 N N . ILE A 1 90 ? -1.168 -3.085 15.178 1.00 92.38 90 ILE A N 1
ATOM 729 C CA . ILE A 1 90 ? -2.499 -2.456 15.217 1.00 92.38 90 ILE A CA 1
ATOM 730 C C . ILE A 1 90 ? -3.603 -3.520 15.238 1.00 92.38 90 ILE A C 1
ATOM 732 O O . ILE A 1 90 ? -4.553 -3.418 16.018 1.00 92.38 90 ILE A O 1
ATOM 736 N N . GLU A 1 91 ? -3.492 -4.556 14.403 1.00 89.88 91 GLU A N 1
ATOM 737 C CA . GLU A 1 91 ? -4.465 -5.650 14.370 1.00 89.88 91 GLU A CA 1
ATOM 738 C C . GLU A 1 91 ? -4.527 -6.388 15.718 1.00 89.88 91 GLU A C 1
ATOM 740 O O . GLU A 1 91 ? -5.616 -6.700 16.207 1.00 89.88 91 GLU A O 1
ATOM 745 N N . GLN A 1 92 ? -3.375 -6.623 16.350 1.00 89.31 92 GLN A N 1
ATOM 746 C CA . GLN A 1 92 ? -3.291 -7.291 17.646 1.00 89.31 92 GLN A CA 1
ATOM 747 C C . GLN A 1 92 ? -3.954 -6.476 18.765 1.00 89.31 92 GLN A C 1
ATOM 749 O O . GLN A 1 92 ? -4.717 -7.038 19.552 1.00 89.31 92 GLN A O 1
ATOM 754 N N . GLN A 1 93 ? -3.738 -5.158 18.803 1.00 88.19 93 GLN A N 1
ATOM 755 C CA . GLN A 1 93 ? -4.421 -4.270 19.753 1.00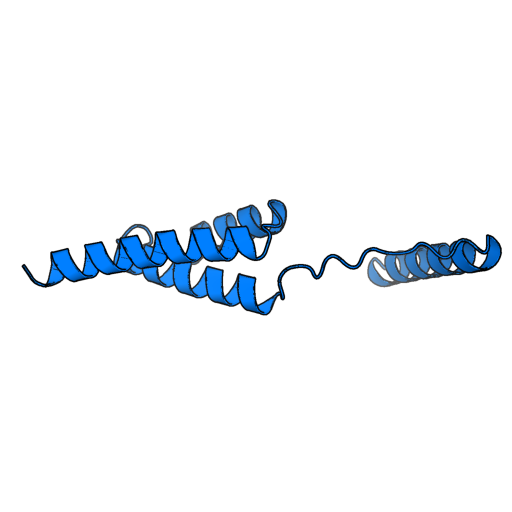 88.19 93 GLN A CA 1
ATOM 756 C C . GLN A 1 93 ? -5.938 -4.254 19.537 1.00 88.19 93 GLN A C 1
ATOM 758 O O . GLN A 1 93 ? -6.709 -4.341 20.490 1.00 88.19 93 GLN A O 1
ATOM 763 N N . ASN A 1 94 ? -6.381 -4.203 18.280 1.00 84.88 94 ASN A N 1
ATOM 764 C CA . ASN A 1 94 ? -7.805 -4.201 17.954 1.00 84.88 94 ASN A CA 1
ATOM 765 C C . ASN A 1 94 ? -8.492 -5.533 18.323 1.00 84.88 94 ASN A C 1
ATOM 767 O O . ASN A 1 94 ? -9.631 -5.539 18.784 1.00 84.88 94 ASN A O 1
ATOM 771 N N . LYS A 1 95 ? -7.799 -6.672 18.180 1.00 78.00 95 LYS A N 1
ATOM 772 C CA . LYS A 1 95 ? -8.291 -7.974 18.670 1.00 78.00 95 LYS A CA 1
ATOM 773 C C . LYS A 1 95 ? -8.412 -8.009 20.195 1.00 78.00 95 LYS A C 1
ATOM 775 O O . LYS A 1 95 ? -9.401 -8.542 20.686 1.00 78.00 95 LYS A O 1
ATOM 780 N N . GLY A 1 96 ? -7.455 -7.423 20.918 1.00 72.56 96 GLY A N 1
ATOM 781 C CA . GLY A 1 96 ? -7.516 -7.287 22.378 1.00 72.56 96 GLY A CA 1
ATOM 782 C C . GLY A 1 96 ? -8.746 -6.500 22.840 1.00 72.56 96 GLY A C 1
ATOM 783 O O . GLY A 1 96 ? -9.497 -6.988 23.674 1.00 72.56 96 GLY A O 1
ATOM 784 N N . ASN A 1 97 ? -9.027 -5.360 22.203 1.00 66.94 97 ASN A N 1
ATOM 785 C CA . ASN A 1 97 ? -10.182 -4.513 22.533 1.00 66.94 97 ASN A CA 1
ATOM 786 C C . ASN A 1 97 ? -11.554 -5.129 22.200 1.00 66.94 97 ASN A C 1
ATOM 788 O O . ASN A 1 97 ? -12.567 -4.607 22.647 1.00 66.94 97 ASN A O 1
ATOM 792 N N . LYS A 1 98 ? -11.622 -6.181 21.374 1.00 60.31 98 LYS A N 1
ATOM 793 C CA . LYS A 1 98 ? -12.878 -6.897 21.075 1.00 60.31 98 LYS A CA 1
ATOM 794 C C . LYS A 1 98 ? -13.171 -8.044 22.047 1.00 60.31 98 LYS A C 1
ATOM 796 O O . LYS A 1 98 ? -14.262 -8.605 21.981 1.00 60.31 98 LYS A O 1
ATOM 801 N N . ALA A 1 99 ? -12.186 -8.453 22.848 1.00 57.25 99 ALA A N 1
ATOM 802 C CA . ALA A 1 99 ? -12.302 -9.556 23.801 1.00 57.25 99 ALA A CA 1
ATOM 803 C C . ALA A 1 99 ? -12.661 -9.093 25.229 1.00 57.25 99 ALA A C 1
ATOM 805 O O . ALA A 1 99 ? -12.932 -9.943 26.078 1.00 57.25 99 ALA A O 1
ATOM 806 N N . GLU A 1 100 ? -12.674 -7.779 25.468 1.00 45.47 100 GLU A N 1
ATOM 807 C CA . GLU A 1 100 ? -13.242 -7.112 26.651 1.00 45.47 100 GLU A CA 1
ATOM 808 C C . GLU A 1 100 ? -14.657 -6.596 26.355 1.00 45.47 100 GLU A C 1
ATOM 810 O O . GLU A 1 100 ? -15.502 -6.658 27.277 1.00 45.47 100 GLU A O 1
#

InterPro domains:
  IPR004384 RNA methyltransferase TrmJ/LasT [PTHR42786] (1-96)

Radius of gyration: 20.62 Å; chains: 1; bounding box: 49×17×58 Å

Organism: Escherichia coli (NCBI:txid562)